Protein AF-A0A7G8V8G1-F1 (afdb_monomer_lite)

Secondary structure (DSSP, 8-state):
-HHHHHHHHHHHHHHHHHHHHHHHHHHHSS--EEEEEEEEE--TT-S-PEEEEETSSSEE-GGGEES--TTT--TT-EEEE-TT-SEEEEEEEPTTS-EEEEEEEE---

Radius of gyration: 20.9 Å; chains: 1; bounding box: 55×33×52 Å

pLDDT: mean 75.01, std 12.1, range [42.03, 92.0]

Foldseek 3Di:
DVVVVVVVVVVVVVVVVVCVVVCCCVVVVPDWQWFFFADFADDDDDPHTWTDGPVHPDTHPRVQKDFDDRVLDDGGWTKTDDPPDQWIWTWDADPVRHTDTIIIGTPDD

Structure (mmCIF, N/CA/C/O backbone):
data_AF-A0A7G8V8G1-F1
#
_entry.id   AF-A0A7G8V8G1-F1
#
loop_
_atom_site.group_PDB
_atom_site.id
_atom_site.type_symbol
_atom_site.label_atom_id
_atom_site.label_alt_id
_atom_site.label_comp_id
_atom_site.label_asym_id
_atom_site.label_entity_id
_atom_site.label_seq_id
_atom_site.pdbx_PDB_ins_code
_atom_site.Cartn_x
_atom_site.Cartn_y
_atom_site.Cartn_z
_atom_site.occupancy
_atom_site.B_iso_or_equiv
_atom_site.auth_seq_id
_atom_site.auth_comp_id
_atom_site.auth_asym_id
_atom_site.auth_atom_id
_atom_site.pdbx_PDB_model_num
ATOM 1 N N . MET A 1 1 ? 41.347 12.798 -34.346 1.00 60.72 1 MET A N 1
ATOM 2 C CA . MET A 1 1 ? 40.053 13.343 -33.867 1.00 60.72 1 MET A CA 1
ATOM 3 C C . MET A 1 1 ? 38.842 12.453 -34.173 1.00 60.72 1 MET A C 1
ATOM 5 O O . MET A 1 1 ? 38.041 12.270 -33.272 1.00 60.72 1 MET A O 1
ATOM 9 N N . LYS A 1 2 ? 38.698 11.851 -35.370 1.00 64.50 2 LYS A N 1
ATOM 10 C CA . LYS A 1 2 ? 37.501 11.050 -35.738 1.00 64.50 2 LYS A CA 1
ATOM 11 C C . LYS A 1 2 ? 37.167 9.883 -34.785 1.00 64.50 2 LYS A C 1
ATOM 13 O O . LYS A 1 2 ? 36.008 9.717 -34.430 1.00 64.50 2 LYS A O 1
ATOM 18 N N . TYR A 1 3 ? 38.168 9.128 -34.324 1.00 74.12 3 TYR A N 1
ATOM 19 C CA . TYR A 1 3 ? 37.956 7.992 -33.409 1.00 74.12 3 TYR A CA 1
ATOM 20 C C . TYR A 1 3 ? 37.562 8.405 -31.986 1.00 74.12 3 TYR A C 1
ATOM 22 O O . TYR A 1 3 ? 36.792 7.711 -31.335 1.00 74.12 3 TYR A O 1
ATOM 30 N N . TRP A 1 4 ? 38.032 9.564 -31.522 1.00 81.75 4 TRP A N 1
ATOM 31 C CA . TRP A 1 4 ? 37.680 10.080 -30.199 1.00 81.75 4 TRP A CA 1
ATOM 32 C C . TRP A 1 4 ? 36.196 10.444 -30.116 1.00 81.75 4 TRP A C 1
ATOM 34 O O . TRP A 1 4 ? 35.539 10.086 -29.145 1.00 81.75 4 TRP A O 1
ATOM 44 N N . ASN A 1 5 ? 35.635 11.040 -31.173 1.00 83.38 5 ASN A N 1
ATOM 45 C CA . ASN A 1 5 ? 34.199 11.335 -31.243 1.00 83.38 5 ASN A CA 1
ATOM 46 C C . ASN A 1 5 ? 33.343 10.059 -31.200 1.00 83.38 5 ASN A C 1
ATOM 48 O O . ASN A 1 5 ? 32.288 10.052 -30.571 1.00 83.38 5 ASN A O 1
ATOM 52 N N . LEU A 1 6 ? 33.816 8.974 -31.822 1.00 84.69 6 LEU A N 1
ATOM 53 C CA . LEU A 1 6 ? 33.147 7.672 -31.779 1.00 84.69 6 LEU A CA 1
ATOM 54 C C . LEU A 1 6 ? 33.134 7.093 -30.354 1.00 84.69 6 LEU A C 1
ATOM 56 O O . LEU A 1 6 ? 32.107 6.596 -29.899 1.00 84.69 6 LEU A O 1
ATOM 60 N N . ILE A 1 7 ? 34.257 7.200 -29.637 1.00 87.19 7 ILE A N 1
ATOM 61 C CA . ILE A 1 7 ? 34.386 6.724 -28.252 1.00 87.19 7 ILE A CA 1
ATOM 62 C C . ILE A 1 7 ? 33.464 7.519 -27.315 1.00 87.19 7 ILE A C 1
ATOM 64 O O . ILE A 1 7 ? 32.733 6.921 -26.526 1.00 87.19 7 ILE A O 1
ATOM 68 N N . PHE A 1 8 ? 33.430 8.852 -27.435 1.00 87.00 8 PHE A N 1
ATOM 69 C CA . PHE A 1 8 ? 32.526 9.690 -26.638 1.00 87.00 8 PHE A CA 1
ATOM 70 C C . PHE A 1 8 ? 31.053 9.382 -26.911 1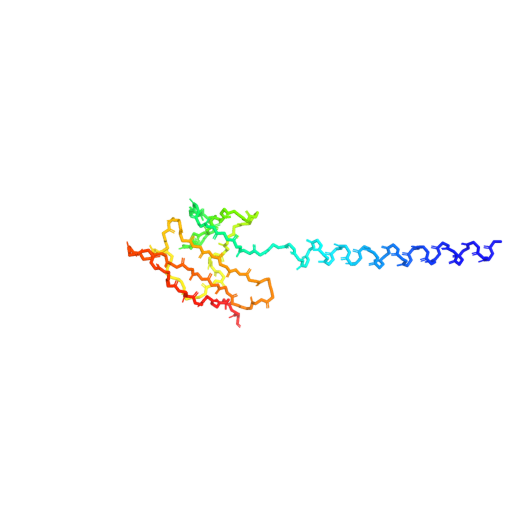.00 87.00 8 PHE A C 1
ATOM 72 O O . PHE A 1 8 ? 30.256 9.314 -25.975 1.00 87.00 8 PHE A O 1
ATOM 79 N N . PHE A 1 9 ? 30.693 9.139 -28.173 1.00 87.69 9 PHE A N 1
ATOM 80 C CA . PHE A 1 9 ? 29.335 8.752 -28.537 1.00 87.69 9 PHE A CA 1
ATOM 81 C C . PHE A 1 9 ? 28.943 7.405 -27.914 1.00 87.69 9 PHE A C 1
ATOM 83 O O . PHE A 1 9 ? 27.885 7.297 -27.298 1.00 87.69 9 PHE A O 1
ATOM 90 N N . ALA A 1 10 ? 29.819 6.398 -27.987 1.00 87.44 10 ALA A N 1
ATOM 91 C CA . ALA A 1 10 ? 29.574 5.091 -27.379 1.00 87.44 10 ALA A CA 1
ATOM 92 C C . ALA A 1 10 ? 29.421 5.173 -25.848 1.00 87.44 10 ALA A C 1
ATOM 94 O O . ALA A 1 10 ? 28.523 4.547 -25.281 1.00 87.44 10 ALA A O 1
ATOM 95 N N . MET A 1 11 ? 30.243 5.987 -25.175 1.00 90.81 11 MET A N 1
ATOM 96 C CA . MET A 1 11 ? 30.109 6.239 -23.736 1.00 90.81 11 MET A CA 1
ATOM 97 C C . MET A 1 11 ? 28.789 6.930 -23.383 1.00 90.81 11 MET A C 1
ATOM 99 O O . MET A 1 11 ? 28.131 6.525 -22.425 1.00 90.81 11 MET A O 1
ATOM 103 N N . ALA A 1 12 ? 28.376 7.941 -24.150 1.00 88.25 12 ALA A N 1
ATOM 104 C CA . ALA A 1 12 ? 27.113 8.641 -23.921 1.00 88.25 12 ALA A CA 1
ATOM 105 C C . ALA A 1 12 ? 25.904 7.705 -24.086 1.00 88.25 12 ALA A C 1
ATOM 107 O O . ALA A 1 12 ? 24.988 7.732 -23.265 1.00 88.25 12 ALA A O 1
ATOM 108 N N . VAL A 1 13 ? 25.928 6.828 -25.095 1.00 92.00 13 VAL A N 1
ATOM 109 C CA . VAL A 1 13 ? 24.890 5.806 -25.302 1.00 92.00 13 VAL A CA 1
ATOM 110 C C . VAL A 1 13 ? 24.853 4.815 -24.135 1.00 92.00 13 VAL A C 1
ATOM 112 O O . VAL A 1 13 ? 23.776 4.548 -23.607 1.00 92.00 13 VAL A O 1
ATOM 115 N N . MET A 1 14 ? 26.004 4.319 -23.666 1.00 90.75 14 MET A N 1
ATOM 116 C CA . MET A 1 14 ? 26.045 3.429 -22.497 1.00 90.75 14 MET A CA 1
ATOM 117 C C . MET A 1 14 ? 25.539 4.100 -21.218 1.00 90.75 14 MET A C 1
ATOM 119 O O . MET A 1 14 ? 24.843 3.457 -20.430 1.00 90.75 14 MET A O 1
ATOM 123 N N . LEU A 1 15 ? 25.848 5.381 -21.009 1.00 90.44 15 LEU A N 1
ATOM 124 C CA . LEU A 1 15 ? 25.334 6.145 -19.872 1.00 90.44 15 LEU A CA 1
ATOM 125 C C . LEU A 1 15 ? 23.819 6.334 -19.954 1.00 90.44 15 LEU A C 1
ATOM 127 O O . LEU A 1 15 ? 23.143 6.152 -18.946 1.00 90.44 15 LEU A O 1
ATOM 131 N N . LEU A 1 16 ? 23.273 6.634 -21.136 1.00 89.31 16 LEU A N 1
ATOM 132 C CA . LEU A 1 16 ? 21.827 6.739 -21.342 1.00 89.31 16 LEU A CA 1
ATOM 133 C C . LEU A 1 16 ? 21.122 5.406 -21.082 1.00 89.31 16 LEU A C 1
ATOM 135 O O . LEU A 1 16 ? 20.137 5.379 -20.349 1.00 89.31 16 LEU A O 1
ATOM 139 N N . ILE A 1 17 ? 21.652 4.296 -21.598 1.00 89.00 17 ILE A N 1
ATOM 140 C CA . ILE A 1 17 ? 21.106 2.955 -21.340 1.00 89.00 17 ILE A CA 1
ATOM 141 C C . ILE A 1 17 ? 21.167 2.638 -19.842 1.00 89.00 17 ILE A C 1
ATOM 143 O O . ILE A 1 17 ? 20.159 2.266 -19.245 1.00 89.00 17 ILE A O 1
ATOM 147 N N . SER A 1 18 ? 22.310 2.871 -19.197 1.00 88.19 18 SER A N 1
ATOM 148 C CA . SER A 1 18 ? 22.467 2.641 -17.756 1.00 88.19 18 SER A CA 1
ATOM 149 C C . SER A 1 18 ? 21.521 3.515 -16.933 1.00 88.19 18 SER A C 1
ATOM 151 O O . SER A 1 18 ? 20.952 3.042 -15.954 1.00 88.19 18 SER A O 1
ATOM 153 N N . TRP A 1 19 ? 21.303 4.769 -17.339 1.00 85.69 19 TRP A N 1
ATOM 154 C CA . TRP A 1 19 ? 20.350 5.674 -16.704 1.00 85.69 19 TRP A CA 1
ATOM 155 C C . TRP A 1 19 ? 18.912 5.198 -16.883 1.00 85.69 19 TRP A C 1
ATOM 157 O O . TRP A 1 19 ? 18.170 5.183 -15.908 1.00 85.69 19 TRP A O 1
ATOM 167 N N . THR A 1 20 ? 18.521 4.766 -18.085 1.00 80.88 20 THR A N 1
ATOM 168 C CA . THR A 1 20 ? 17.179 4.218 -18.329 1.00 80.88 20 THR A CA 1
ATOM 169 C C . THR A 1 20 ? 16.935 2.986 -17.465 1.00 80.88 20 THR A C 1
ATOM 171 O O . THR A 1 20 ? 15.983 3.000 -16.695 1.00 80.88 20 THR A O 1
ATOM 174 N N . ILE A 1 21 ? 17.858 2.018 -17.445 1.00 79.19 21 ILE A N 1
ATOM 175 C CA . ILE A 1 21 ? 17.778 0.819 -16.598 1.00 79.19 21 ILE A CA 1
ATOM 176 C C . ILE A 1 21 ? 17.785 1.183 -15.110 1.00 79.19 21 ILE A C 1
ATOM 178 O O . ILE A 1 21 ? 16.982 0.656 -14.352 1.00 79.19 21 ILE A O 1
ATOM 182 N N . TYR A 1 22 ? 18.646 2.097 -14.658 1.00 76.25 22 TYR A N 1
ATOM 183 C CA . TYR A 1 22 ? 18.668 2.546 -13.262 1.00 76.25 22 TYR A CA 1
ATOM 184 C C . TYR A 1 22 ? 17.372 3.256 -12.875 1.00 76.25 22 TYR A C 1
ATOM 186 O O . TYR A 1 22 ? 16.845 3.029 -11.790 1.00 76.25 22 TYR A O 1
ATOM 194 N N . SER A 1 23 ? 16.845 4.110 -13.751 1.00 67.38 23 SER A N 1
ATOM 195 C CA . SER A 1 23 ? 15.574 4.797 -13.552 1.00 67.38 23 SER A CA 1
ATOM 196 C C . SER A 1 23 ? 14.418 3.802 -13.570 1.00 67.38 23 SER A C 1
ATOM 198 O O . SER A 1 23 ? 13.504 3.914 -12.767 1.00 67.38 23 SER A O 1
ATOM 200 N N . GLU A 1 24 ? 14.488 2.756 -14.382 1.00 59.88 24 GLU A N 1
ATOM 201 C CA . GLU A 1 24 ? 13.511 1.684 -14.382 1.00 59.88 24 GLU A CA 1
ATOM 202 C C . GLU A 1 24 ? 13.636 0.870 -13.087 1.00 59.88 24 GLU A C 1
ATOM 204 O O . GLU A 1 24 ? 12.680 0.714 -12.347 1.00 59.88 24 GLU A O 1
ATOM 209 N N . ILE A 1 25 ? 14.825 0.488 -12.644 1.00 57.59 25 ILE A N 1
ATOM 210 C CA . ILE A 1 25 ? 15.007 -0.193 -11.354 1.00 57.59 25 ILE A CA 1
ATOM 211 C C . ILE A 1 25 ? 14.520 0.685 -10.183 1.00 57.59 25 ILE A C 1
ATOM 213 O O . ILE A 1 25 ? 13.739 0.248 -9.338 1.00 57.59 25 ILE A O 1
ATOM 217 N N . LYS A 1 26 ? 14.887 1.965 -10.155 1.00 47.84 26 LYS A N 1
ATOM 218 C CA . LYS A 1 26 ? 14.555 2.897 -9.068 1.00 47.84 26 LYS A CA 1
ATOM 219 C C . LYS A 1 26 ? 13.097 3.360 -9.081 1.00 47.84 26 LYS A C 1
ATOM 221 O O . LYS A 1 26 ? 12.485 3.456 -8.025 1.00 47.84 26 LYS A O 1
ATOM 226 N N . TYR A 1 27 ? 12.529 3.650 -10.246 1.00 48.34 27 TYR A N 1
ATOM 227 C CA . TYR A 1 27 ? 11.175 4.194 -10.398 1.00 48.34 27 TYR A CA 1
ATOM 228 C C . TYR A 1 27 ? 10.153 3.169 -10.881 1.00 48.34 27 TYR A C 1
ATOM 230 O O . TYR A 1 27 ? 8.970 3.475 -10.831 1.00 48.34 27 TYR A O 1
ATOM 238 N N . HIS A 1 28 ? 10.545 1.966 -11.303 1.00 42.03 28 HIS A N 1
ATOM 239 C CA . HIS A 1 28 ? 9.677 0.865 -11.754 1.00 42.03 28 HIS A CA 1
ATOM 240 C C . HIS A 1 28 ? 9.666 -0.298 -10.730 1.00 42.03 28 HIS A C 1
ATOM 242 O O . HIS A 1 28 ? 8.636 -0.958 -10.625 1.00 42.03 28 HIS A O 1
ATOM 248 N N . TYR A 1 29 ? 10.694 -0.483 -9.878 1.00 42.88 29 TYR A N 1
ATOM 249 C CA . TYR A 1 29 ? 10.746 -1.580 -8.875 1.00 42.88 29 TYR A CA 1
ATOM 250 C C . TYR A 1 29 ? 10.667 -1.157 -7.392 1.00 42.88 29 TYR A C 1
ATOM 252 O O . TYR A 1 29 ? 10.592 -2.011 -6.512 1.00 42.88 29 TYR A O 1
ATOM 260 N N . LEU A 1 30 ? 10.594 0.138 -7.084 1.00 43.75 30 LEU A N 1
ATOM 261 C CA . LEU A 1 30 ? 10.261 0.658 -5.749 1.00 43.75 30 LEU A CA 1
ATOM 262 C C . LEU A 1 30 ? 8.853 1.284 -5.888 1.00 43.75 30 LEU A C 1
ATOM 264 O O . LEU A 1 30 ? 8.656 2.130 -6.753 1.00 43.75 30 LEU A O 1
ATOM 268 N N . ILE A 1 31 ? 7.769 0.904 -5.213 1.00 50.22 31 ILE A N 1
ATOM 269 C CA . ILE A 1 31 ? 7.578 0.380 -3.865 1.00 50.22 31 ILE A CA 1
ATOM 270 C C . ILE A 1 31 ? 6.380 -0.596 -3.920 1.00 50.22 31 ILE A C 1
ATOM 272 O O . ILE A 1 31 ? 5.304 -0.202 -4.378 1.00 50.22 31 ILE A O 1
ATOM 276 N N . PRO A 1 32 ? 6.515 -1.866 -3.504 1.00 55.16 32 PRO A N 1
ATOM 277 C CA . PRO A 1 32 ? 5.351 -2.674 -3.165 1.00 55.16 32 PRO A CA 1
ATOM 278 C C . PRO A 1 32 ? 4.674 -2.033 -1.949 1.00 55.16 32 PRO A C 1
ATOM 280 O O . PRO A 1 32 ? 5.345 -1.717 -0.965 1.00 55.16 32 PRO A O 1
ATOM 283 N N . TYR A 1 33 ? 3.355 -1.836 -1.995 1.00 61.16 33 TYR A N 1
ATOM 284 C CA . TYR A 1 33 ? 2.634 -1.585 -0.752 1.00 61.16 33 TYR A CA 1
ATOM 285 C C . TYR A 1 33 ? 2.553 -2.931 -0.060 1.00 61.16 33 TYR A C 1
ATOM 287 O O . TYR A 1 33 ? 1.644 -3.678 -0.374 1.00 61.16 33 TYR A O 1
ATOM 295 N N . ASP A 1 34 ? 3.541 -3.289 0.749 1.00 69.19 34 ASP A N 1
ATOM 296 C CA . ASP A 1 34 ? 3.487 -4.467 1.606 1.00 69.19 34 ASP A CA 1
ATOM 297 C C . ASP A 1 34 ? 3.765 -4.007 3.027 1.00 69.19 34 ASP A C 1
ATOM 299 O O . ASP A 1 34 ? 4.888 -3.645 3.388 1.00 69.19 34 ASP A O 1
ATOM 303 N N . GLY A 1 35 ? 2.700 -3.882 3.805 1.00 72.00 35 GLY A N 1
ATOM 304 C CA . GLY A 1 35 ? 2.824 -3.307 5.124 1.00 72.00 35 GLY A CA 1
ATOM 305 C C . GLY A 1 35 ? 1.525 -3.250 5.899 1.00 72.00 35 GLY A C 1
ATOM 306 O O . GLY A 1 35 ? 0.453 -3.635 5.430 1.00 72.00 35 GLY A O 1
ATOM 307 N N . VAL A 1 36 ? 1.652 -2.761 7.126 1.00 79.06 36 VAL A N 1
ATOM 308 C CA . VAL A 1 36 ? 0.589 -2.766 8.128 1.00 79.06 36 VAL A CA 1
ATOM 309 C C . VAL A 1 36 ? 0.046 -1.358 8.310 1.00 79.06 36 VAL A C 1
ATOM 311 O O . VAL A 1 36 ? 0.809 -0.403 8.439 1.00 79.06 36 VAL A O 1
ATOM 314 N N . ILE A 1 37 ? -1.272 -1.224 8.347 1.00 81.94 37 ILE A N 1
ATOM 315 C CA . ILE A 1 37 ? -1.956 0.042 8.579 1.00 81.94 37 ILE A CA 1
ATOM 316 C C . ILE A 1 37 ? -1.689 0.493 10.015 1.00 81.94 37 ILE A C 1
ATOM 318 O O . ILE A 1 37 ? -2.003 -0.218 10.973 1.00 81.94 37 ILE A O 1
ATOM 322 N N . ILE A 1 38 ? -1.119 1.686 10.154 1.00 82.25 38 ILE A N 1
ATOM 323 C CA . ILE A 1 38 ? -0.769 2.287 11.448 1.00 82.25 38 ILE A CA 1
ATOM 324 C C . ILE A 1 38 ? -1.588 3.527 11.782 1.00 82.25 38 ILE A C 1
ATOM 326 O O . ILE A 1 38 ? -1.736 3.849 12.956 1.00 82.25 38 ILE A O 1
ATOM 330 N N . GLU A 1 39 ? -2.134 4.211 10.780 1.00 81.69 39 GLU A N 1
ATOM 331 C CA . GLU A 1 39 ? -2.850 5.469 10.976 1.00 81.69 39 GLU A CA 1
ATOM 332 C C . GLU A 1 39 ? -3.839 5.699 9.824 1.00 81.69 39 GLU A C 1
ATOM 334 O O . GLU A 1 39 ? -3.616 5.241 8.698 1.00 81.69 39 GLU A O 1
ATOM 339 N N . LYS A 1 40 ? -4.923 6.428 10.102 1.00 80.69 40 LYS A N 1
ATOM 340 C CA . LYS A 1 40 ? -5.859 6.950 9.099 1.00 80.69 40 LYS A CA 1
ATOM 341 C C . LYS A 1 40 ? -5.661 8.464 9.009 1.00 80.69 40 LYS A C 1
ATOM 343 O O . LYS A 1 40 ? -5.878 9.156 10.000 1.00 80.69 40 LYS A O 1
ATOM 348 N N . LYS A 1 41 ? -5.254 8.980 7.847 1.00 77.94 41 LYS A N 1
ATOM 349 C CA . LYS A 1 41 ? -5.066 10.420 7.612 1.00 77.94 41 LYS A CA 1
ATOM 350 C C . LYS A 1 41 ? -6.178 10.965 6.734 1.00 77.94 41 LYS A C 1
ATOM 352 O O . LYS A 1 41 ? -6.384 10.491 5.624 1.00 77.94 41 LYS A O 1
ATOM 357 N N . GLN A 1 42 ? -6.871 11.994 7.206 1.00 69.25 42 GLN A N 1
ATOM 358 C CA . GLN A 1 42 ? -7.893 12.674 6.419 1.00 69.25 42 GLN A CA 1
ATOM 359 C C . GLN A 1 42 ? -7.282 13.908 5.753 1.00 69.25 42 GLN A C 1
ATOM 361 O O . GLN A 1 42 ? -6.989 14.898 6.419 1.00 69.25 42 GLN A O 1
ATOM 366 N N . ILE A 1 43 ? -7.053 13.830 4.441 1.00 61.66 43 ILE A N 1
ATOM 367 C CA . ILE 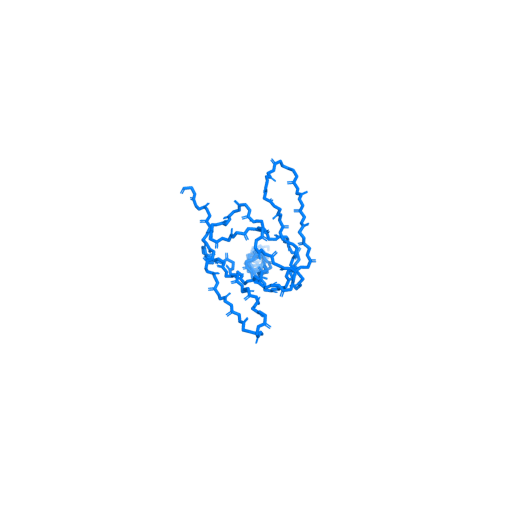A 1 43 ? -6.587 14.963 3.636 1.00 61.66 43 ILE A CA 1
ATOM 368 C C . ILE A 1 43 ? -7.820 15.529 2.903 1.00 61.66 43 ILE A C 1
ATOM 370 O O . ILE A 1 43 ? -8.444 14.800 2.129 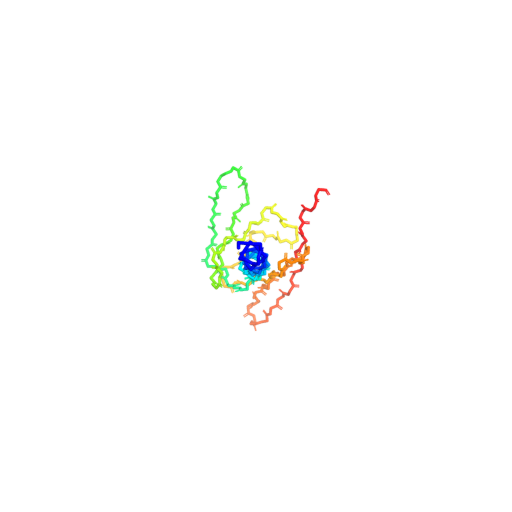1.00 61.66 43 ILE A O 1
ATOM 374 N N . PRO A 1 44 ? -8.234 16.787 3.149 1.00 52.78 44 PRO A N 1
ATOM 375 C CA . PRO A 1 44 ? -9.372 17.384 2.443 1.00 52.78 44 PRO A CA 1
ATOM 376 C C . PRO A 1 44 ? -9.086 17.476 0.929 1.00 52.78 44 PRO A C 1
ATOM 378 O O . PRO A 1 44 ? -7.937 17.737 0.564 1.00 52.78 44 PRO A O 1
ATOM 381 N N . PRO A 1 45 ? -10.085 17.254 0.037 1.00 49.47 45 PRO A N 1
ATOM 382 C CA . PRO A 1 45 ? -11.514 17.544 0.227 1.00 49.47 45 PRO A CA 1
ATOM 383 C C . PRO A 1 45 ? -12.480 16.331 0.183 1.00 49.47 45 PRO A C 1
ATOM 385 O O . PRO A 1 45 ? -13.661 16.511 -0.104 1.00 49.47 45 PRO A O 1
ATOM 388 N N . LYS A 1 46 ? -12.033 15.091 0.435 1.00 54.75 46 LYS A N 1
ATOM 389 C CA . LYS A 1 46 ? -12.876 13.882 0.268 1.00 54.75 46 LYS A CA 1
ATOM 390 C C . LYS A 1 46 ? -13.203 13.195 1.603 1.00 54.75 46 LYS A C 1
ATOM 392 O O . LYS A 1 46 ? -12.342 13.079 2.469 1.00 54.75 46 LYS A O 1
ATOM 397 N N . ASN A 1 47 ? -14.416 12.647 1.734 1.00 64.25 47 ASN A N 1
ATOM 398 C CA . ASN A 1 47 ? -14.871 11.826 2.877 1.00 64.25 47 ASN A CA 1
ATOM 399 C C . ASN A 1 47 ? -14.205 10.429 2.946 1.00 64.25 47 ASN A C 1
ATOM 401 O O . ASN A 1 47 ? -14.778 9.493 3.490 1.00 64.25 47 ASN A O 1
ATOM 405 N N . MET A 1 48 ? -13.020 10.256 2.357 1.00 69.12 48 MET A N 1
ATOM 406 C CA . MET A 1 48 ? -12.284 8.992 2.326 1.00 69.12 48 MET A CA 1
ATOM 407 C C . MET A 1 48 ? -10.891 9.235 2.919 1.00 69.12 48 MET A C 1
ATOM 409 O O . MET A 1 48 ? -10.102 9.939 2.289 1.00 69.12 48 MET A O 1
ATOM 413 N N . PRO A 1 49 ? -10.589 8.719 4.129 1.00 75.19 49 PRO A N 1
ATOM 414 C CA . PRO A 1 49 ? -9.283 8.896 4.747 1.00 75.19 49 PRO A CA 1
ATOM 415 C C . PRO A 1 49 ? -8.262 8.007 4.049 1.00 75.19 49 PRO A C 1
ATOM 417 O O . PRO A 1 49 ? -8.531 6.834 3.794 1.00 75.19 49 PRO A O 1
ATOM 420 N N . ASP A 1 50 ? -7.079 8.530 3.776 1.00 82.06 50 ASP A N 1
ATOM 421 C CA . ASP A 1 50 ? -5.981 7.724 3.278 1.00 82.06 50 ASP A CA 1
ATOM 422 C C . ASP A 1 50 ? -5.360 6.879 4.408 1.00 82.06 50 ASP A C 1
ATOM 424 O O . ASP A 1 50 ? -5.379 7.255 5.585 1.00 82.06 50 ASP A O 1
ATOM 428 N N . LEU A 1 51 ? -4.787 5.722 4.063 1.00 82.19 51 LEU A N 1
ATOM 429 C CA . LEU A 1 51 ? -4.198 4.807 5.047 1.00 82.19 51 LEU A CA 1
ATOM 430 C C . LEU A 1 51 ? -2.681 4.958 5.076 1.00 82.19 51 LEU A C 1
ATOM 432 O O . LEU A 1 51 ? -2.011 4.849 4.050 1.00 82.19 51 LEU A O 1
ATOM 436 N N . VAL A 1 52 ? -2.121 5.164 6.263 1.00 81.75 52 VAL A N 1
ATOM 437 C CA . VAL A 1 52 ? -0.672 5.164 6.465 1.00 81.75 52 VAL A CA 1
ATOM 438 C C . VAL A 1 52 ? -0.228 3.735 6.731 1.00 81.75 52 VAL A C 1
ATOM 440 O O . VAL A 1 52 ? -0.697 3.096 7.676 1.00 81.75 52 VAL A O 1
ATOM 443 N N . VAL A 1 53 ? 0.684 3.235 5.901 1.00 81.31 53 VAL A N 1
ATOM 444 C CA . VAL A 1 53 ? 1.109 1.835 5.917 1.00 81.31 53 VAL A CA 1
ATOM 445 C C . VAL A 1 53 ? 2.584 1.740 6.314 1.00 81.31 53 VAL A C 1
ATOM 447 O O . VAL A 1 53 ? 3.481 2.125 5.561 1.00 81.31 53 VAL A O 1
ATOM 450 N N . LYS A 1 54 ? 2.856 1.195 7.503 1.00 74.50 54 LYS A N 1
ATOM 451 C CA . LYS A 1 54 ? 4.208 0.904 7.996 1.00 74.50 54 LYS A CA 1
ATOM 452 C C . LYS A 1 54 ? 4.839 -0.210 7.170 1.00 74.50 54 LYS A C 1
ATOM 454 O O . LYS A 1 54 ? 4.204 -1.233 6.943 1.00 74.50 54 LYS A O 1
ATOM 459 N N . GLY A 1 55 ? 6.100 -0.027 6.781 1.00 69.94 55 GLY A N 1
ATOM 460 C CA . GLY A 1 55 ? 6.802 -0.912 5.838 1.00 69.94 55 GLY A CA 1
ATOM 461 C C . GLY A 1 55 ? 6.840 -0.353 4.415 1.00 69.94 55 GLY A C 1
ATOM 462 O O . GLY A 1 55 ? 7.589 -0.839 3.577 1.00 69.94 55 GLY A O 1
ATOM 463 N N . THR A 1 56 ? 6.113 0.739 4.171 1.00 68.44 56 THR A N 1
ATOM 464 C CA . THR A 1 56 ? 6.112 1.464 2.901 1.00 68.44 56 THR A CA 1
ATOM 465 C C . THR A 1 56 ? 6.512 2.922 3.143 1.00 68.44 56 THR A C 1
ATOM 467 O O . THR A 1 56 ? 6.396 3.426 4.261 1.00 68.44 56 THR A O 1
ATOM 470 N N . LYS A 1 57 ? 7.015 3.609 2.110 1.00 63.03 57 LYS A N 1
ATOM 471 C CA . LYS A 1 57 ? 7.288 5.059 2.168 1.00 63.03 57 LYS A CA 1
ATOM 472 C C . LYS A 1 57 ? 6.066 5.906 1.789 1.00 63.03 57 LYS A C 1
ATOM 474 O O . LYS A 1 57 ? 6.181 7.125 1.718 1.00 63.03 57 LYS A O 1
ATOM 479 N N . GLU A 1 58 ? 4.926 5.277 1.516 1.00 68.06 58 GLU A N 1
ATOM 480 C CA . GLU A 1 58 ? 3.786 5.914 0.864 1.00 68.06 58 GLU A CA 1
ATOM 481 C C . GLU A 1 58 ? 2.502 5.774 1.681 1.00 68.06 58 GLU A C 1
ATOM 483 O O . GLU A 1 58 ? 2.320 4.873 2.499 1.00 68.06 58 GLU A O 1
ATOM 488 N N . ILE A 1 59 ? 1.590 6.703 1.429 1.00 77.44 59 ILE A N 1
ATOM 489 C CA . ILE A 1 59 ? 0.216 6.661 1.906 1.00 77.44 59 ILE A CA 1
ATOM 490 C C . ILE A 1 59 ? -0.593 5.867 0.869 1.00 77.44 59 ILE A C 1
ATOM 492 O O . ILE A 1 59 ? -0.395 6.049 -0.334 1.00 77.44 59 ILE A O 1
ATOM 496 N N . PHE A 1 60 ? -1.468 4.959 1.303 1.00 79.75 60 PHE A N 1
ATOM 497 C CA . PHE A 1 60 ? -2.355 4.216 0.410 1.00 79.75 60 PHE A CA 1
ATOM 498 C C . PHE A 1 60 ? -3.608 5.061 0.110 1.00 79.75 60 PHE A C 1
ATOM 500 O O . PHE A 1 60 ? -4.409 5.282 1.025 1.00 79.75 60 PHE A O 1
ATOM 507 N N . PRO A 1 61 ? -3.781 5.536 -1.143 1.00 78.25 61 PRO A N 1
ATOM 508 C CA . PRO A 1 61 ? -4.837 6.471 -1.518 1.00 78.25 61 PRO A CA 1
ATOM 509 C C . PRO A 1 61 ? -6.170 5.743 -1.663 1.00 78.25 61 PRO A C 1
ATOM 511 O O . PRO A 1 61 ? -6.502 5.214 -2.725 1.00 78.25 61 PRO A O 1
ATOM 514 N N . THR A 1 62 ? -6.925 5.687 -0.580 1.00 78.69 62 THR A N 1
ATOM 515 C CA . THR A 1 62 ? -8.137 4.872 -0.426 1.00 78.69 62 THR A CA 1
ATOM 516 C C . THR A 1 62 ? -9.209 5.179 -1.455 1.00 78.69 62 THR A C 1
ATOM 518 O O . THR A 1 62 ? -9.811 4.275 -2.026 1.00 78.69 62 THR A O 1
ATOM 521 N N . TRP A 1 63 ? -9.371 6.454 -1.781 1.00 75.12 63 TRP A N 1
ATOM 522 C CA . TRP A 1 63 ? -10.337 6.952 -2.751 1.00 75.12 63 TRP A CA 1
ATOM 523 C C . TRP A 1 63 ? -10.161 6.432 -4.183 1.00 75.12 63 TRP A C 1
ATOM 525 O O . TRP A 1 63 ? -11.044 6.656 -5.011 1.00 75.12 63 TRP A O 1
ATOM 535 N N . LYS A 1 64 ? -9.033 5.778 -4.488 1.00 77.06 64 LYS A N 1
ATOM 536 C CA . LYS A 1 64 ? -8.748 5.137 -5.780 1.00 77.06 64 LYS A CA 1
ATOM 537 C C . LYS A 1 64 ? -9.193 3.674 -5.848 1.00 77.06 64 LYS A C 1
ATOM 539 O O . LYS A 1 64 ? -9.037 3.069 -6.903 1.00 77.06 64 LYS A O 1
ATOM 544 N N . TRP A 1 65 ? -9.739 3.108 -4.769 1.00 80.50 65 TRP A N 1
ATOM 545 C CA . TRP A 1 65 ? -10.047 1.679 -4.676 1.00 80.50 65 TRP A CA 1
ATOM 546 C C . TRP A 1 65 ? -11.500 1.382 -4.308 1.00 80.50 65 TRP A C 1
ATOM 548 O O . TRP A 1 65 ? -12.064 1.986 -3.398 1.00 80.50 65 TRP A O 1
ATOM 558 N N . GLU A 1 66 ? -12.076 0.409 -5.005 1.00 82.19 66 GLU A N 1
ATOM 559 C CA . GLU A 1 66 ? -13.375 -0.205 -4.748 1.00 82.19 66 GLU A CA 1
ATOM 560 C C . GLU A 1 66 ? -13.191 -1.526 -3.980 1.00 82.19 66 GLU A C 1
ATOM 562 O O . GLU A 1 66 ? -12.185 -2.228 -4.140 1.00 82.19 66 GLU A O 1
ATOM 567 N N . GLY A 1 67 ? -14.187 -1.894 -3.171 1.00 76.31 67 GLY A N 1
ATOM 568 C CA . GLY A 1 67 ? -14.240 -3.188 -2.484 1.00 76.31 67 GLY A CA 1
ATOM 569 C C . GLY A 1 67 ? -13.704 -3.164 -1.055 1.00 76.31 67 GLY A C 1
ATOM 570 O O . GLY A 1 67 ? -13.515 -4.223 -0.462 1.00 76.31 67 GLY A O 1
ATOM 571 N N . ILE A 1 68 ? -13.471 -1.976 -0.494 1.00 75.56 68 ILE A N 1
ATOM 572 C CA . ILE A 1 68 ? -13.123 -1.785 0.914 1.00 75.56 68 ILE A CA 1
ATOM 573 C C . ILE A 1 68 ? -14.079 -0.788 1.554 1.00 75.56 68 ILE A C 1
ATOM 575 O O . ILE A 1 68 ? -14.302 0.306 1.043 1.00 75.56 68 ILE A O 1
ATOM 579 N N . ASP A 1 69 ? -14.638 -1.192 2.686 1.00 77.81 69 ASP A N 1
ATOM 580 C CA . ASP A 1 69 ? -15.370 -0.304 3.576 1.00 77.81 69 ASP A CA 1
ATOM 581 C C . ASP A 1 69 ? -14.370 0.308 4.570 1.00 77.81 69 ASP A C 1
ATOM 583 O O . ASP A 1 69 ? -13.801 -0.405 5.404 1.00 77.81 69 ASP A O 1
ATOM 587 N N . PHE A 1 70 ? -14.116 1.615 4.462 1.00 69.81 70 PHE A N 1
ATOM 588 C CA . PHE A 1 70 ? -13.106 2.324 5.259 1.00 69.81 70 PHE A CA 1
ATOM 589 C C . PHE A 1 70 ? -13.434 2.397 6.746 1.00 69.81 70 PHE A C 1
ATOM 591 O O . PHE A 1 70 ? -12.511 2.444 7.574 1.00 69.81 70 PHE A O 1
ATOM 598 N N . ASP A 1 71 ? -14.716 2.352 7.091 1.00 74.81 71 ASP A N 1
ATOM 599 C CA . ASP A 1 71 ? -15.159 2.320 8.480 1.00 74.81 71 ASP A CA 1
ATOM 600 C C . ASP A 1 71 ? -14.828 0.963 9.108 1.00 74.81 71 ASP A C 1
ATOM 602 O O . ASP A 1 71 ? -14.496 0.876 10.291 1.00 74.81 71 ASP A O 1
ATOM 606 N N . SER A 1 72 ? -14.780 -0.090 8.286 1.00 77.31 72 SER A N 1
ATOM 607 C CA . SER A 1 72 ? -14.419 -1.442 8.716 1.00 77.31 72 SER A CA 1
ATOM 608 C C . SER A 1 72 ? -12.911 -1.686 8.870 1.00 77.31 72 SER A C 1
ATOM 610 O O . SER A 1 72 ? -12.522 -2.665 9.517 1.00 77.31 72 SER A O 1
ATOM 612 N N . VAL A 1 73 ? -12.061 -0.810 8.315 1.00 81.31 73 VAL A N 1
ATOM 613 C CA . VAL A 1 73 ? -10.596 -0.949 8.367 1.00 81.31 73 VAL A CA 1
ATOM 614 C C . VAL A 1 73 ? -10.083 -0.704 9.782 1.00 81.31 73 VAL A C 1
ATOM 616 O O . VAL A 1 73 ? -10.318 0.366 10.354 1.00 81.31 73 VAL A O 1
ATOM 619 N N . LYS A 1 74 ? -9.325 -1.653 10.335 1.00 85.19 74 LYS A N 1
ATOM 620 C CA . LYS A 1 74 ? -8.713 -1.543 11.661 1.00 85.19 74 LYS A CA 1
ATOM 621 C C . LYS A 1 74 ? -7.211 -1.287 11.558 1.00 85.19 74 LYS A C 1
ATOM 623 O O . LYS A 1 74 ? -6.548 -1.655 10.590 1.00 85.19 74 LYS A O 1
ATOM 628 N N . LEU A 1 75 ? -6.664 -0.658 12.594 1.00 83.00 75 LEU A N 1
ATOM 629 C CA . LEU A 1 75 ? -5.215 -0.582 12.770 1.00 83.00 75 LEU A CA 1
ATOM 630 C C . LEU A 1 75 ? -4.662 -2.002 12.949 1.00 83.00 75 LEU A C 1
ATOM 632 O O . LEU A 1 75 ? -5.255 -2.810 13.664 1.00 83.00 75 LEU A O 1
ATOM 636 N N . GLY A 1 76 ? -3.540 -2.308 12.304 1.00 79.19 76 GLY A N 1
ATOM 637 C CA . GLY A 1 76 ? -2.956 -3.652 12.313 1.00 79.19 76 GLY A CA 1
ATOM 638 C C . GLY A 1 76 ? -3.371 -4.551 11.144 1.00 79.19 76 GLY A C 1
ATOM 639 O O . GLY A 1 76 ? -2.753 -5.600 10.958 1.00 79.19 76 GLY A O 1
ATOM 640 N N . ASP A 1 77 ? -4.358 -4.154 10.337 1.00 84.06 77 ASP A N 1
ATOM 641 C CA . ASP A 1 77 ? -4.637 -4.824 9.065 1.00 84.06 77 ASP A CA 1
ATOM 642 C C . ASP A 1 77 ? -3.521 -4.540 8.049 1.00 84.06 77 ASP A C 1
ATOM 644 O O . ASP A 1 77 ? -2.827 -3.526 8.152 1.00 84.06 77 ASP A O 1
ATOM 648 N N . SER A 1 78 ? -3.336 -5.413 7.057 1.00 82.62 78 SER A N 1
ATOM 649 C CA . SER A 1 78 ? -2.294 -5.228 6.042 1.00 82.62 78 SER A CA 1
ATOM 650 C C . SER A 1 78 ? -2.857 -4.990 4.649 1.00 82.62 78 SER A C 1
ATOM 652 O O . SER A 1 78 ? -3.937 -5.459 4.281 1.00 82.62 78 SER A O 1
ATOM 654 N N . ILE A 1 79 ? -2.107 -4.226 3.861 1.00 84.25 79 ILE A N 1
ATOM 655 C CA . ILE A 1 79 ? -2.390 -3.987 2.449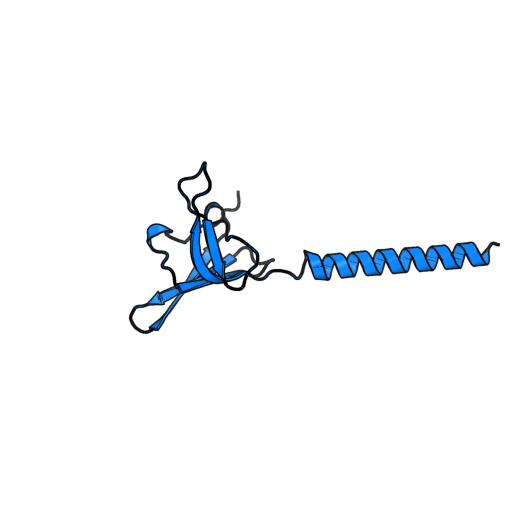 1.00 84.25 79 ILE A CA 1
ATOM 656 C C . ILE A 1 79 ? -1.204 -4.499 1.651 1.00 84.25 79 ILE A C 1
ATOM 658 O O . ILE A 1 79 ? -0.061 -4.163 1.953 1.00 84.25 79 ILE A O 1
ATOM 662 N N . SER A 1 80 ? -1.511 -5.296 0.631 1.00 81.06 80 SER A N 1
ATOM 663 C CA . SER A 1 80 ? -0.569 -5.772 -0.368 1.00 81.06 80 SER A CA 1
ATOM 664 C C . SER A 1 80 ? -0.980 -5.264 -1.746 1.00 81.06 80 SER A C 1
ATOM 666 O O . SER A 1 80 ? -2.045 -5.621 -2.250 1.00 81.06 80 SER A O 1
ATOM 668 N N . LYS A 1 81 ? -0.151 -4.455 -2.398 1.00 74.69 81 LYS A N 1
ATOM 669 C CA . LYS A 1 81 ? -0.338 -4.080 -3.801 1.00 74.69 81 LYS A CA 1
ATOM 670 C C . LYS A 1 81 ? 0.966 -4.245 -4.561 1.00 74.69 81 LYS A C 1
ATOM 672 O O . LYS A 1 81 ? 1.974 -3.615 -4.237 1.00 74.69 81 LYS A O 1
ATOM 677 N N . LYS A 1 82 ? 0.901 -5.011 -5.650 1.00 69.00 82 LYS A N 1
ATOM 678 C CA . LYS A 1 82 ? 1.949 -5.028 -6.670 1.00 69.00 82 LYS A CA 1
ATOM 679 C C . LYS A 1 82 ? 1.732 -3.878 -7.651 1.00 69.00 82 LYS A C 1
ATOM 681 O O . LYS A 1 82 ? 0.612 -3.595 -8.061 1.00 69.00 82 LYS A O 1
ATOM 686 N N . LYS A 1 83 ? 2.815 -3.210 -8.038 1.00 60.56 83 LYS A N 1
ATOM 687 C CA . LYS A 1 83 ? 2.786 -1.947 -8.789 1.00 60.56 83 LYS A CA 1
ATOM 688 C C . LYS A 1 83 ? 2.035 -1.998 -10.129 1.00 60.56 83 LYS A C 1
ATOM 690 O O . LYS A 1 83 ? 1.347 -1.035 -10.448 1.00 60.56 83 LYS A O 1
ATOM 695 N N . TYR A 1 84 ? 2.113 -3.119 -10.850 1.00 57.97 84 TYR A N 1
ATOM 696 C CA . TYR A 1 84 ? 1.452 -3.334 -12.152 1.00 57.97 84 TYR A CA 1
ATOM 697 C C . TYR A 1 84 ? 0.149 -4.130 -12.060 1.00 57.97 84 TYR A C 1
ATOM 699 O O . TYR A 1 84 ? -0.443 -4.465 -13.083 1.00 57.97 84 TYR A O 1
ATOM 707 N N . GLU A 1 85 ? -0.318 -4.446 -10.850 1.00 65.81 85 GLU A N 1
ATOM 708 C CA . GLU A 1 85 ? -1.643 -5.025 -10.695 1.00 65.81 85 GLU A CA 1
ATOM 709 C C . GLU A 1 85 ? -2.685 -3.907 -10.597 1.00 65.81 85 GLU A C 1
ATOM 711 O O . GLU A 1 85 ? -2.602 -3.004 -9.759 1.00 65.81 85 GLU A O 1
ATOM 716 N N . LEU A 1 86 ? -3.727 -4.023 -11.425 1.00 69.12 86 LEU A N 1
ATOM 717 C CA . LEU A 1 86 ? -4.972 -3.253 -11.291 1.00 69.12 86 LEU A CA 1
ATOM 718 C C . LEU A 1 86 ? -5.695 -3.540 -9.967 1.00 69.12 86 LEU A C 1
ATOM 720 O O . LEU A 1 86 ? -6.670 -2.876 -9.624 1.00 69.12 86 LEU A O 1
ATOM 724 N N . ASN A 1 87 ? -5.222 -4.547 -9.233 1.00 80.12 87 ASN A N 1
ATOM 725 C CA . ASN A 1 87 ? -5.783 -4.985 -7.979 1.00 80.12 87 ASN A CA 1
ATOM 726 C C . ASN A 1 87 ? -4.805 -4.694 -6.840 1.00 80.12 87 ASN A C 1
ATOM 728 O O . ASN A 1 87 ? -3.596 -4.885 -6.968 1.00 80.12 87 ASN A O 1
ATOM 732 N N . ALA A 1 88 ? -5.349 -4.279 -5.708 1.00 82.31 88 ALA A N 1
ATOM 733 C CA . ALA A 1 88 ? -4.681 -4.378 -4.423 1.00 82.31 88 ALA A CA 1
ATOM 734 C C . ALA A 1 88 ? -5.384 -5.469 -3.607 1.00 82.31 88 ALA A C 1
ATOM 736 O O . ALA A 1 88 ? -6.485 -5.906 -3.936 1.00 82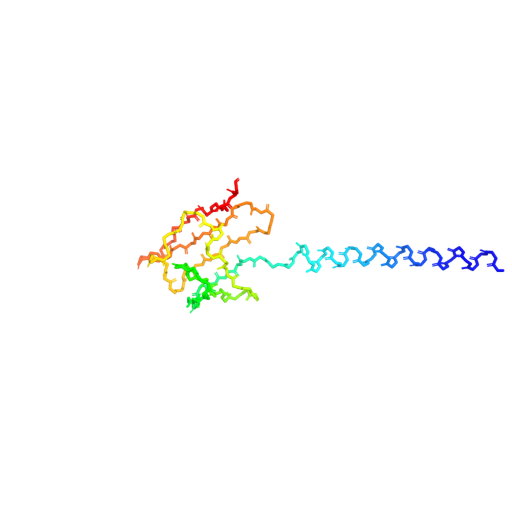.31 88 ALA A O 1
ATOM 737 N N . TYR A 1 89 ? -4.750 -5.944 -2.549 1.00 85.12 89 TYR A N 1
ATOM 738 C CA . TYR A 1 89 ? -5.324 -6.916 -1.635 1.00 85.12 89 TYR A CA 1
ATOM 739 C C . TYR A 1 89 ? -5.263 -6.351 -0.229 1.00 85.12 89 TYR A C 1
ATOM 741 O O . TYR A 1 89 ? -4.206 -5.948 0.246 1.00 85.12 89 TYR A O 1
ATOM 749 N N . TYR A 1 90 ? -6.405 -6.339 0.433 1.00 86.44 90 TYR A N 1
ATOM 750 C CA . TYR A 1 90 ? -6.534 -5.974 1.829 1.00 86.44 90 TYR A CA 1
ATOM 751 C C . TYR A 1 90 ? -6.703 -7.250 2.648 1.00 86.44 90 TYR A C 1
ATOM 753 O O . TYR A 1 90 ? -7.544 -8.092 2.335 1.00 86.44 90 TYR A O 1
ATOM 761 N N . PHE A 1 91 ? -5.874 -7.417 3.670 1.00 85.38 91 PHE A N 1
ATOM 762 C CA . PHE A 1 91 ? -5.912 -8.554 4.576 1.00 85.38 91 PHE A CA 1
ATOM 763 C C . PHE A 1 91 ? -6.432 -8.077 5.925 1.00 85.38 91 PHE A C 1
ATOM 765 O O . PHE A 1 91 ? -5.702 -7.489 6.726 1.00 85.38 91 PHE A O 1
ATOM 772 N N . ARG A 1 92 ? -7.712 -8.349 6.170 1.00 86.19 92 ARG A N 1
ATOM 773 C CA . ARG A 1 92 ? -8.383 -8.016 7.423 1.00 86.19 92 ARG A CA 1
ATOM 774 C C . ARG A 1 92 ? -8.117 -9.094 8.456 1.00 86.19 92 ARG A C 1
ATOM 776 O O . ARG A 1 92 ? -8.466 -10.253 8.217 1.00 86.19 92 ARG A O 1
ATOM 783 N N . LYS A 1 93 ? -7.569 -8.726 9.612 1.00 81.00 93 LYS A N 1
ATOM 784 C CA . LYS A 1 93 ? -7.390 -9.661 10.723 1.00 81.00 93 LYS A CA 1
ATOM 785 C C . LYS A 1 93 ? -8.725 -9.898 11.435 1.00 81.00 93 LYS A C 1
ATOM 787 O O . LYS A 1 93 ? -9.427 -8.963 11.821 1.00 81.00 93 LYS A O 1
ATOM 792 N N . LEU A 1 94 ? -9.081 -11.162 11.611 1.00 83.38 94 LEU A N 1
ATOM 793 C CA . LEU A 1 94 ? -10.212 -11.606 12.416 1.00 83.38 94 LEU A CA 1
ATOM 794 C C . LEU A 1 94 ? -9.800 -11.763 13.885 1.00 83.38 94 LEU A C 1
ATOM 796 O O . LEU A 1 94 ? -8.622 -11.921 14.210 1.00 83.38 94 LEU A O 1
ATOM 800 N N . ASN A 1 95 ? -10.786 -11.744 14.785 1.00 80.88 95 ASN A N 1
ATOM 801 C CA . ASN A 1 95 ? -10.557 -11.880 16.230 1.00 80.88 95 ASN A CA 1
ATOM 802 C C . ASN A 1 95 ? -9.922 -13.232 16.615 1.00 80.88 95 ASN A C 1
ATOM 804 O O . ASN A 1 95 ? -9.308 -13.341 17.668 1.00 80.88 95 ASN A O 1
ATOM 808 N N . ASP A 1 96 ? -10.052 -14.242 15.757 1.00 84.50 96 ASP A N 1
ATOM 80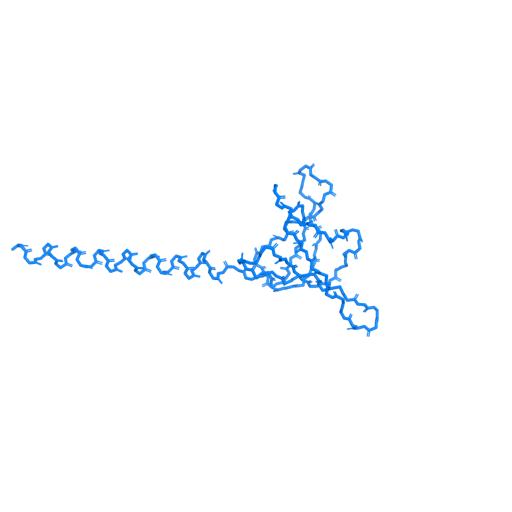9 C CA . ASP A 1 96 ? -9.480 -15.582 15.917 1.00 84.50 96 ASP A CA 1
ATOM 810 C C . ASP A 1 96 ? -8.054 -15.717 15.340 1.00 84.50 96 ASP A C 1
ATOM 812 O O . ASP A 1 96 ? -7.497 -16.811 15.301 1.00 84.50 96 ASP A O 1
ATOM 816 N N . GLY A 1 97 ? -7.460 -14.615 14.869 1.00 74.31 97 GLY A N 1
ATOM 817 C CA . GLY A 1 97 ? -6.115 -14.586 14.294 1.00 74.31 97 GLY A CA 1
ATOM 818 C C . GLY A 1 97 ? -6.034 -14.957 12.811 1.00 74.31 97 GLY A C 1
ATOM 819 O O . GLY A 1 97 ? -4.956 -14.828 12.229 1.00 74.31 97 GLY A O 1
ATOM 820 N N . ARG A 1 98 ? -7.139 -15.362 12.171 1.00 80.12 98 ARG A N 1
ATOM 821 C CA . ARG A 1 98 ? -7.186 -15.602 10.719 1.00 80.12 98 ARG A CA 1
ATOM 822 C C . ARG A 1 98 ? -7.248 -14.283 9.949 1.00 80.12 98 ARG A C 1
ATOM 824 O O . ARG A 1 98 ? -7.631 -13.250 10.491 1.00 80.12 98 ARG A O 1
ATOM 831 N N . TYR A 1 99 ? -6.900 -14.320 8.665 1.00 80.19 99 TYR A N 1
ATOM 832 C CA . TYR A 1 99 ? -6.988 -13.159 7.778 1.00 80.19 99 TYR A CA 1
ATOM 833 C C . TYR A 1 99 ? -7.996 -13.408 6.657 1.00 80.19 99 TYR A C 1
ATOM 835 O O . TYR A 1 99 ? -7.955 -14.448 6.001 1.00 80.19 99 TYR A O 1
ATOM 843 N N . ILE A 1 100 ? -8.870 -12.434 6.404 1.00 84.88 100 ILE A N 1
ATOM 844 C CA . ILE A 1 100 ? -9.710 -12.402 5.204 1.00 84.88 100 ILE A CA 1
ATOM 845 C C . ILE A 1 100 ? -8.983 -11.584 4.149 1.00 84.88 100 ILE A C 1
ATOM 847 O O . ILE A 1 100 ? -8.685 -10.410 4.363 1.00 84.88 100 ILE A O 1
ATOM 851 N N . LYS A 1 101 ? -8.733 -12.202 2.996 1.00 85.94 101 LYS A N 1
ATOM 852 C CA . LYS A 1 101 ? -8.194 -11.525 1.819 1.00 85.94 101 LYS A CA 1
ATOM 853 C C . LYS A 1 101 ? -9.339 -10.936 1.001 1.00 85.94 101 LYS A C 1
ATOM 855 O O . LYS A 1 101 ? -10.154 -11.671 0.451 1.00 85.94 101 LYS A O 1
ATOM 860 N N . ILE A 1 102 ? -9.358 -9.619 0.879 1.00 87.00 102 ILE A N 1
ATOM 861 C CA . ILE A 1 102 ? -10.319 -8.863 0.083 1.00 87.00 102 ILE A CA 1
ATOM 862 C C . ILE A 1 102 ? -9.573 -8.271 -1.107 1.00 87.00 102 ILE A C 1
ATOM 864 O O . ILE A 1 102 ? -8.546 -7.610 -0.954 1.00 87.00 102 ILE A O 1
ATOM 868 N N . LYS A 1 103 ? -10.067 -8.548 -2.313 1.00 85.94 103 LYS A N 1
ATOM 869 C CA . LYS A 1 103 ? -9.503 -8.003 -3.547 1.00 85.94 103 LYS A CA 1
ATOM 870 C C . LYS A 1 103 ? -10.068 -6.605 -3.770 1.00 85.94 103 LYS A C 1
ATOM 872 O O . LYS A 1 103 ? -11.263 -6.457 -3.997 1.00 85.94 103 LYS A O 1
ATOM 877 N N . LEU A 1 104 ? -9.195 -5.613 -3.733 1.00 84.88 104 LEU A N 1
ATOM 878 C CA . LEU A 1 104 ? -9.499 -4.232 -4.063 1.00 84.88 104 LEU A CA 1
ATOM 879 C C . LEU A 1 104 ? -9.298 -4.034 -5.553 1.00 84.88 104 LEU A C 1
ATOM 881 O O . LEU A 1 104 ? -8.248 -4.398 -6.087 1.00 84.88 104 LEU A O 1
ATOM 885 N N . LYS A 1 105 ? -10.277 -3.440 -6.218 1.00 81.69 105 LYS A N 1
ATOM 886 C CA . LYS A 1 105 ? -10.149 -3.046 -7.620 1.00 81.69 105 LYS A CA 1
ATOM 887 C C . LYS A 1 105 ? -9.871 -1.560 -7.675 1.00 81.69 105 LYS A C 1
ATOM 889 O O . LYS A 1 105 ? -10.404 -0.804 -6.870 1.00 81.69 105 LYS A O 1
ATOM 894 N N . TYR A 1 106 ? -9.015 -1.136 -8.588 1.00 77.00 106 TYR A N 1
ATOM 895 C CA . TYR A 1 106 ? -8.881 0.286 -8.856 1.00 77.00 106 TYR A CA 1
ATOM 896 C C . TYR A 1 106 ? -10.216 0.815 -9.407 1.00 77.00 106 TYR A C 1
ATOM 898 O O . TYR A 1 106 ? -10.814 0.149 -10.252 1.00 77.00 106 TYR A O 1
ATOM 906 N N . TRP A 1 107 ? -10.673 1.989 -8.957 1.00 68.81 107 TRP A N 1
ATOM 907 C CA . TRP A 1 107 ? -11.742 2.738 -9.627 1.00 68.81 107 TRP A CA 1
ATOM 908 C C . TRP A 1 107 ? -11.189 3.193 -10.983 1.00 68.81 107 TRP A C 1
ATOM 910 O O . TRP A 1 107 ? -10.662 4.296 -11.119 1.00 68.81 107 TRP A O 1
ATOM 920 N N . THR A 1 108 ? -11.172 2.317 -11.979 1.00 56.72 108 THR A N 1
ATOM 921 C CA . THR A 1 108 ? -10.969 2.746 -13.363 1.00 56.72 108 THR A CA 1
ATOM 922 C C . THR A 1 108 ? -12.189 3.554 -13.798 1.00 56.72 108 THR A C 1
ATOM 924 O O . THR A 1 108 ? -13.314 3.168 -13.484 1.00 56.72 108 THR A O 1
ATOM 927 N N . GLN A 1 109 ? -11.918 4.688 -14.458 1.00 46.75 109 GLN A N 1
ATOM 928 C CA . GLN A 1 109 ? -12.878 5.446 -15.269 1.00 46.75 109 GLN A CA 1
ATOM 929 C C . GLN A 1 109 ? -13.675 4.533 -16.201 1.00 46.75 109 GLN A C 1
ATOM 931 O O . GLN A 1 109 ? -13.081 3.539 -16.682 1.00 46.75 109 GLN A O 1
#

Sequence (109 aa):
MKYWNLIFFAMAVMLLISWTIYSEIKYHYLIPYDGVIIEKKQIPPKNMPDLVVKGTKEIFPTWKWEGIDFDSVKLGDSISKKKYELNAYYFRKLNDGRYIKIKLKYWTQ